Protein AF-A0A7V9UTL6-F1 (afdb_monomer)

Radius of gyration: 17.82 Å; Cα contacts (8 Å, |Δi|>4): 115; chains: 1; bounding box: 39×54×44 Å

Foldseek 3Di:
DPPPPVVVVVVVVVVVVVVVVPDDDCQFFPAFDDPVCVVPNDPQPAWDDWDDDDPFIWIARPPQRWIFGADPVVRDTDDGTGHGDDDDPPDD

Secondary structure (DSSP, 8-state):
--SHHHHHHHHHHHHHHHHHTT---TTT--SBPPHHHHHHS-----BPPPEEETTEEEEEBTTT--EEEE-TTT--EEEEEEPPP-------

Solvent-accessible surface area (backbone atoms only — not comparable to full-atom values): 5751 Å² total; per-residue (Å²): 142,78,72,70,70,63,57,54,58,54,51,51,51,52,53,52,55,60,50,61,77,66,67,73,60,60,85,70,37,34,54,68,64,52,72,67,51,67,76,75,50,75,81,79,80,55,62,50,73,80,45,77,56,95,97,45,34,28,30,33,22,75,87,76,54,38,30,27,42,32,41,82,89,79,71,44,78,48,89,64,50,17,33,62,54,89,75,82,77,81,83,126

Nearest PDB structures (foldseek):
  8eoi-assembly1_A  TM=5.155E-01  e=2.647E+00  Homo sapiens
  6n01-assembly4_D  TM=4.432E-01  e=2.817E+00  Citrobacter koseri ATCC BAA-895
  3zxu-assembly1_B  TM=2.381E-01  e=6.705E-01  Kluyveromyces lactis NRRL Y-1140
  3zxu-assembly2_D  TM=2.437E-01  e=1.252E+00  Kluyveromyces lactis NRRL Y-1140

Structure (mmCIF, N/CA/C/O backbone):
data_AF-A0A7V9UTL6-F1
#
_entry.id   AF-A0A7V9UTL6-F1
#
loop_
_atom_site.group_PDB
_atom_site.id
_atom_site.type_symbol
_atom_site.label_atom_id
_atom_site.label_alt_id
_atom_site.label_comp_id
_atom_site.label_asym_id
_atom_site.label_entity_id
_atom_site.label_seq_id
_atom_site.pdbx_PDB_ins_code
_atom_site.Cartn_x
_atom_site.Cartn_y
_atom_site.Cartn_z
_atom_site.occupancy
_atom_site.B_iso_or_equiv
_atom_site.auth_seq_id
_atom_site.auth_comp_id
_atom_site.auth_asym_id
_atom_site.auth_atom_id
_atom_site.pdbx_PDB_model_num
ATOM 1 N N . MET A 1 1 ? -18.274 34.913 26.233 1.00 52.50 1 MET A N 1
ATOM 2 C CA . MET A 1 1 ? -16.947 34.789 25.581 1.00 52.50 1 MET A CA 1
ATOM 3 C C . MET A 1 1 ? -16.154 33.548 26.049 1.00 52.50 1 MET A C 1
ATOM 5 O O . MET A 1 1 ? -14.939 33.551 25.943 1.00 52.50 1 MET A O 1
ATOM 9 N N . ALA A 1 2 ? -16.791 32.479 26.559 1.00 49.72 2 ALA A N 1
ATOM 10 C CA . ALA A 1 2 ? -16.091 31.303 27.119 1.00 49.72 2 ALA A CA 1
ATOM 11 C C . ALA A 1 2 ? -16.413 29.979 26.393 1.00 49.72 2 ALA A C 1
ATOM 13 O O . ALA A 1 2 ? -16.029 28.904 26.843 1.00 49.72 2 ALA A O 1
ATOM 14 N N . THR A 1 3 ? -17.126 30.035 25.266 1.00 54.53 3 THR A N 1
ATOM 15 C CA . THR A 1 3 ? -17.615 28.846 24.547 1.00 54.53 3 THR A CA 1
ATOM 16 C C . THR A 1 3 ? -16.683 28.381 23.424 1.00 54.53 3 THR A C 1
ATOM 18 O O . THR A 1 3 ? -16.833 27.269 22.928 1.00 54.53 3 THR A O 1
ATOM 21 N N . THR A 1 4 ? -15.680 29.176 23.043 1.00 53.16 4 THR A N 1
ATOM 22 C CA . THR A 1 4 ? -14.785 28.872 21.911 1.00 53.16 4 THR A CA 1
ATOM 23 C C . THR A 1 4 ? -13.605 27.966 22.280 1.00 53.16 4 THR A C 1
ATOM 25 O O . THR A 1 4 ? -13.091 27.250 21.423 1.00 53.16 4 THR A O 1
ATOM 28 N N . LEU A 1 5 ? -13.185 27.927 23.550 1.00 53.91 5 LEU A N 1
ATOM 29 C CA . LEU A 1 5 ? -12.024 27.130 23.974 1.00 53.91 5 LEU A CA 1
ATOM 30 C C . LEU A 1 5 ? -12.329 25.627 24.112 1.00 53.91 5 LEU A C 1
ATOM 32 O O . LEU A 1 5 ? -11.444 24.803 23.874 1.00 53.91 5 LEU A O 1
ATOM 36 N N . LEU A 1 6 ? -13.569 25.246 24.443 1.00 55.38 6 LEU A N 1
ATOM 37 C CA . LEU A 1 6 ? -13.942 23.839 24.657 1.00 55.38 6 LEU A CA 1
ATOM 38 C C . LEU A 1 6 ? -14.202 23.066 23.350 1.00 55.38 6 LEU A C 1
ATOM 40 O O . LEU A 1 6 ? -13.865 21.883 23.270 1.00 55.38 6 LEU A O 1
ATOM 44 N N . LEU A 1 7 ? -14.691 23.729 22.295 1.00 55.41 7 LEU A N 1
ATOM 45 C CA . LEU A 1 7 ? -14.867 23.122 20.964 1.00 55.41 7 LEU A CA 1
ATOM 46 C C . LEU A 1 7 ? -13.529 22.705 20.322 1.00 55.41 7 LEU A C 1
ATOM 48 O O . LEU A 1 7 ? -13.442 21.647 19.696 1.00 55.41 7 LEU A O 1
ATOM 52 N N . ASN A 1 8 ? -12.454 23.461 20.568 1.00 59.81 8 ASN A N 1
ATOM 53 C CA . ASN A 1 8 ? -11.137 23.216 19.972 1.00 59.81 8 ASN A CA 1
ATOM 54 C C . ASN A 1 8 ? -10.483 21.897 20.419 1.00 59.81 8 ASN A C 1
ATOM 56 O O . ASN A 1 8 ? -9.812 21.224 19.631 1.00 59.81 8 ASN A O 1
ATOM 60 N N . LYS A 1 9 ? -10.653 21.500 21.688 1.00 61.31 9 LYS A N 1
ATOM 61 C CA . LYS A 1 9 ? -10.021 20.281 22.225 1.00 61.31 9 LYS A CA 1
ATOM 62 C C . LYS A 1 9 ? -10.716 19.019 21.710 1.00 61.31 9 LYS A C 1
ATOM 64 O O . LYS A 1 9 ? -10.039 18.050 21.370 1.00 61.31 9 LYS A O 1
ATOM 69 N N . PHE A 1 10 ? -12.044 19.059 21.592 1.00 63.94 10 PHE A N 1
ATOM 70 C CA . PHE A 1 10 ? -12.838 17.960 21.038 1.00 63.94 10 PHE A CA 1
ATOM 71 C C . PHE A 1 10 ? -12.563 17.756 19.547 1.00 63.94 10 PHE A C 1
ATOM 73 O O . PHE A 1 10 ? -12.283 16.634 19.127 1.00 63.94 10 PHE A O 1
ATOM 80 N N . GLN A 1 11 ? -12.530 18.841 18.765 1.00 61.50 11 GLN A N 1
ATOM 81 C CA . GLN A 1 11 ? -12.135 18.783 17.356 1.00 61.50 11 GLN A CA 1
ATOM 82 C C . GLN A 1 11 ? -10.728 18.190 17.195 1.00 61.50 11 GLN A C 1
ATOM 84 O O . GLN A 1 11 ? -10.543 17.265 16.406 1.00 61.50 11 GLN A O 1
ATOM 89 N N . ARG A 1 12 ? -9.746 18.624 18.002 1.00 59.88 12 ARG A N 1
ATOM 90 C CA . ARG A 1 12 ? -8.386 18.050 17.991 1.00 59.88 12 ARG A CA 1
ATOM 91 C C . ARG A 1 12 ? -8.361 16.543 18.239 1.00 59.88 12 ARG A C 1
ATOM 93 O O . ARG A 1 12 ? -7.593 15.844 17.586 1.00 59.88 12 ARG A O 1
ATOM 100 N N . LEU A 1 13 ? -9.171 16.034 19.166 1.00 64.00 13 LEU A N 1
ATOM 101 C CA . LEU A 1 13 ? -9.228 14.600 19.466 1.00 64.00 13 LEU A CA 1
ATOM 102 C C . LEU A 1 13 ? -9.856 13.797 18.321 1.00 64.00 13 LEU A C 1
ATOM 104 O O . LEU A 1 13 ? -9.338 12.736 17.976 1.00 64.00 13 LEU A O 1
ATOM 108 N N . ILE A 1 14 ? -10.911 14.322 17.693 1.00 63.66 14 ILE A N 1
ATOM 109 C CA . ILE A 1 14 ? -11.552 13.698 16.526 1.00 63.66 14 ILE A CA 1
ATOM 110 C C . ILE A 1 14 ? -10.569 13.640 15.349 1.00 63.66 14 ILE A C 1
ATOM 112 O O . ILE A 1 14 ? -10.361 12.570 14.778 1.00 63.66 14 ILE A O 1
ATOM 116 N N . PHE A 1 15 ? -9.887 14.751 15.046 1.00 58.53 15 PHE A N 1
ATOM 117 C CA . PHE A 1 15 ? -8.862 14.795 14.000 1.00 58.53 15 PHE A CA 1
ATOM 118 C C . PHE A 1 15 ? -7.679 13.867 14.301 1.00 58.53 15 PHE A C 1
ATOM 120 O O . PHE A 1 15 ? -7.210 13.168 13.404 1.00 58.53 15 PHE A O 1
ATOM 127 N N . LYS A 1 16 ? -7.220 13.792 15.559 1.00 58.72 16 LYS A N 1
ATOM 128 C CA . LYS A 1 16 ? -6.142 12.873 15.961 1.00 58.72 16 LYS A CA 1
ATOM 129 C C . LYS A 1 16 ? -6.555 11.405 15.787 1.00 58.72 16 LYS A C 1
ATOM 131 O O . LYS A 1 16 ? -5.757 10.603 15.310 1.00 58.72 16 LYS A O 1
ATOM 136 N N . LYS A 1 17 ? -7.806 11.060 16.115 1.00 59.12 17 LYS A N 1
ATOM 137 C CA . LYS A 1 17 ? -8.354 9.702 15.960 1.00 59.12 17 LYS A CA 1
ATOM 138 C C . LYS A 1 17 ? -8.525 9.306 14.488 1.00 59.12 17 LYS A C 1
ATOM 140 O O . LYS A 1 17 ? -8.202 8.180 14.126 1.00 59.12 17 LYS A O 1
ATOM 145 N N . ALA A 1 18 ? -8.974 10.229 13.638 1.00 58.00 18 ALA A N 1
ATOM 146 C CA . ALA A 1 18 ? -9.059 10.008 12.193 1.00 58.00 18 ALA A CA 1
ATOM 147 C C . ALA A 1 18 ? -7.670 9.820 11.551 1.00 58.00 18 ALA A C 1
ATOM 149 O O . ALA A 1 18 ? -7.510 9.009 10.641 1.00 58.00 18 ALA A O 1
ATOM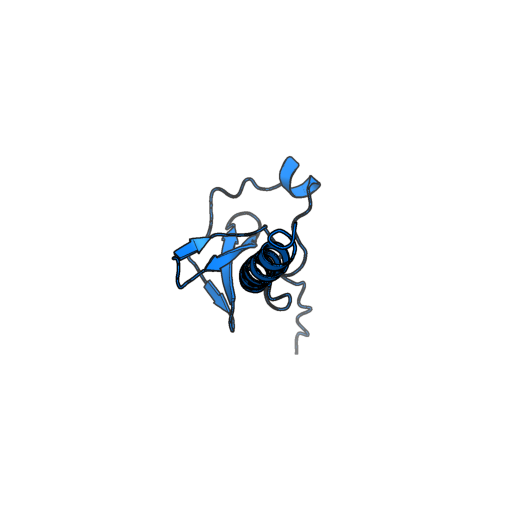 150 N N . ASN A 1 19 ? -6.652 10.525 12.053 1.00 53.03 19 ASN A N 1
ATOM 151 C CA . ASN A 1 19 ? -5.281 10.419 11.555 1.00 53.03 19 ASN A CA 1
ATOM 152 C C . ASN A 1 19 ? -4.625 9.075 11.927 1.00 53.03 19 ASN A C 1
ATOM 154 O O . ASN A 1 19 ? -4.039 8.436 11.061 1.00 53.03 19 ASN A O 1
ATOM 158 N N . TRP A 1 20 ? -4.826 8.581 13.158 1.00 52.66 20 TRP A N 1
ATOM 159 C CA . TRP A 1 20 ? -4.332 7.259 13.589 1.00 52.66 20 TRP A CA 1
ATOM 160 C C . TRP A 1 20 ? -4.839 6.111 12.701 1.00 52.66 20 TRP A C 1
ATOM 162 O O . TRP A 1 20 ? -4.110 5.165 12.424 1.00 52.66 20 TRP A O 1
ATOM 172 N N . LYS A 1 21 ? -6.080 6.193 12.197 1.00 54.16 21 LYS A N 1
ATOM 173 C CA . LYS A 1 21 ? -6.636 5.167 11.296 1.00 54.16 21 LYS A CA 1
ATOM 174 C C . LYS A 1 21 ? -5.920 5.083 9.934 1.00 54.16 21 LYS A C 1
ATOM 176 O O . L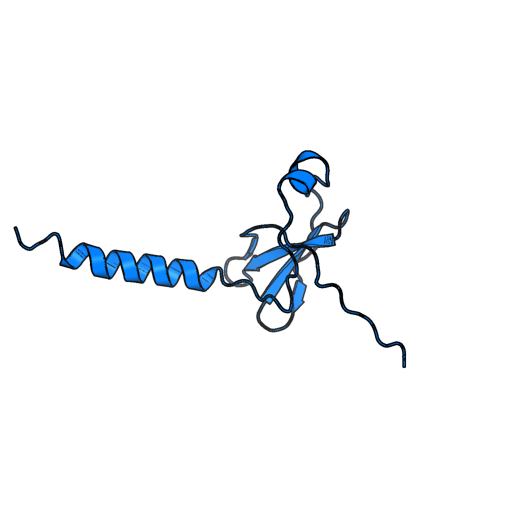YS A 1 21 ? -6.131 4.108 9.226 1.00 54.16 21 LYS A O 1
ATOM 181 N N . ASN A 1 22 ? -5.091 6.069 9.580 1.00 60.81 22 ASN A N 1
ATOM 182 C CA . ASN A 1 22 ? -4.322 6.127 8.330 1.00 60.81 22 ASN A CA 1
ATOM 183 C C . ASN A 1 22 ? -2.831 5.793 8.529 1.00 60.81 22 ASN A C 1
ATOM 185 O O . ASN A 1 22 ? -2.003 6.134 7.681 1.00 60.81 22 ASN A O 1
ATOM 189 N N . GLU A 1 23 ? -2.454 5.182 9.654 1.00 71.31 23 GLU A N 1
ATOM 190 C CA . GLU A 1 23 ? -1.065 4.793 9.874 1.00 71.31 23 GLU A CA 1
ATOM 191 C C . GLU A 1 23 ? -0.645 3.710 8.869 1.00 71.31 23 GLU A C 1
ATOM 193 O O . GLU A 1 23 ? -1.305 2.684 8.693 1.00 71.31 23 GLU A O 1
ATOM 198 N N . VAL A 1 24 ? 0.440 3.982 8.141 1.00 76.56 24 VAL A N 1
ATOM 199 C CA . VAL A 1 24 ? 0.961 3.108 7.090 1.00 76.56 24 VAL A CA 1
ATOM 200 C C . VAL A 1 24 ? 2.071 2.249 7.660 1.00 76.56 24 VAL A C 1
ATOM 202 O O . VAL A 1 24 ? 3.103 2.770 8.083 1.00 76.56 24 VAL A O 1
ATOM 205 N N . ASP A 1 25 ? 1.865 0.935 7.644 1.00 82.94 25 ASP A N 1
ATOM 206 C CA . ASP A 1 25 ? 2.863 -0.039 8.071 1.00 82.94 25 ASP A CA 1
ATOM 207 C C . ASP A 1 25 ? 4.060 -0.026 7.116 1.00 82.94 25 ASP A C 1
ATOM 209 O O . ASP A 1 25 ? 4.019 -0.592 6.026 1.00 82.94 25 ASP A O 1
ATOM 213 N N . ARG A 1 26 ? 5.138 0.644 7.523 1.00 80.94 26 ARG A N 1
ATOM 214 C CA . ARG A 1 26 ? 6.335 0.833 6.690 1.00 80.94 26 ARG A CA 1
ATOM 215 C C . ARG A 1 26 ? 7.113 -0.456 6.420 1.00 80.94 26 ARG A C 1
ATOM 217 O O . ARG A 1 26 ? 8.003 -0.458 5.576 1.00 80.94 26 ARG A O 1
ATOM 224 N N . ILE A 1 27 ? 6.816 -1.529 7.154 1.00 82.75 27 ILE A N 1
ATOM 225 C CA . ILE A 1 27 ? 7.414 -2.846 6.914 1.00 82.75 27 ILE A CA 1
ATOM 226 C C . ILE A 1 27 ? 6.773 -3.472 5.674 1.00 82.75 27 ILE A C 1
ATOM 228 O O . ILE A 1 27 ? 7.453 -4.119 4.886 1.00 82.75 27 ILE A O 1
ATOM 232 N N . VAL A 1 28 ? 5.470 -3.247 5.487 1.00 84.25 28 VAL A N 1
ATOM 233 C CA . VAL A 1 28 ? 4.704 -3.739 4.334 1.00 84.25 28 VAL A CA 1
ATOM 234 C C . VAL A 1 28 ? 4.791 -2.767 3.158 1.00 84.25 28 VAL A C 1
ATOM 236 O O . VAL A 1 28 ? 4.986 -3.173 2.016 1.00 84.25 28 VAL A O 1
ATOM 239 N N . PHE A 1 29 ? 4.659 -1.471 3.432 1.00 85.38 29 PHE A N 1
ATOM 240 C CA . PHE A 1 29 ? 4.673 -0.410 2.434 1.00 85.38 29 PHE A CA 1
ATOM 241 C C . PHE A 1 29 ? 6.026 0.301 2.451 1.00 85.38 29 PHE A C 1
ATOM 243 O O . PHE A 1 29 ? 6.399 0.919 3.443 1.00 85.38 29 PHE A O 1
ATOM 250 N N . GLY A 1 30 ? 6.756 0.247 1.340 1.00 85.62 30 GLY A N 1
ATOM 251 C CA . GLY A 1 30 ? 8.045 0.914 1.196 1.00 85.62 30 GLY A CA 1
ATOM 252 C C . GLY A 1 30 ? 7.903 2.407 0.888 1.00 85.62 30 GLY A C 1
ATOM 253 O O . GLY A 1 30 ? 7.258 3.179 1.601 1.00 85.62 30 GLY A O 1
ATOM 254 N N . GLN A 1 31 ? 8.551 2.853 -0.187 1.00 85.62 31 GLN A N 1
ATOM 255 C CA . GLN A 1 31 ? 8.599 4.275 -0.527 1.00 85.62 31 GLN A CA 1
ATOM 256 C C . GLN A 1 31 ? 7.292 4.758 -1.158 1.00 85.62 31 GLN A C 1
ATOM 258 O O . GLN A 1 31 ? 6.725 4.104 -2.029 1.00 85.62 31 GLN A O 1
ATOM 263 N N . LYS A 1 32 ? 6.820 5.944 -0.764 1.00 87.50 32 LYS A N 1
ATOM 264 C CA . LYS A 1 32 ? 5.643 6.574 -1.377 1.00 87.50 32 LYS A CA 1
ATOM 265 C C . 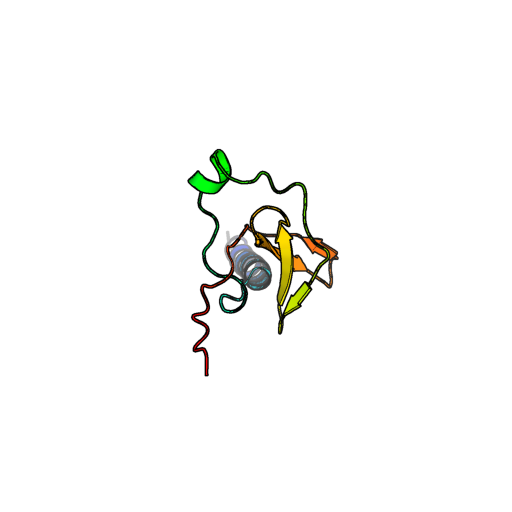LYS A 1 32 ? 5.919 6.884 -2.851 1.00 87.50 32 LYS A C 1
ATOM 267 O O . LYS A 1 32 ? 6.951 7.468 -3.172 1.00 87.50 32 LYS A O 1
ATOM 272 N N . VAL A 1 33 ? 4.973 6.558 -3.733 1.00 83.81 33 VAL A N 1
ATOM 273 C CA . VAL A 1 33 ? 5.083 6.870 -5.165 1.00 83.81 33 VAL A CA 1
ATOM 274 C C . VAL A 1 33 ? 5.124 8.391 -5.353 1.00 83.81 33 VAL A C 1
ATOM 276 O O . VAL A 1 33 ? 4.214 9.111 -4.929 1.00 83.81 33 VAL A O 1
ATOM 279 N N . GLY A 1 34 ? 6.197 8.879 -5.979 1.00 79.50 34 GLY A N 1
ATOM 280 C CA . GLY A 1 34 ? 6.419 10.301 -6.238 1.00 79.50 34 GLY A CA 1
ATOM 281 C C . GLY A 1 34 ? 5.581 10.845 -7.400 1.00 79.50 34 GLY A C 1
ATOM 282 O O . GLY A 1 34 ? 5.089 10.092 -8.242 1.00 79.50 34 GLY A O 1
ATOM 283 N N . LEU A 1 35 ? 5.462 12.176 -7.466 1.00 70.94 35 LEU A N 1
ATOM 284 C CA . LEU A 1 35 ? 4.689 12.910 -8.483 1.00 70.94 35 LEU A CA 1
ATOM 285 C C . LEU A 1 35 ? 5.119 12.589 -9.923 1.00 70.94 35 LEU A C 1
ATOM 287 O O . LEU A 1 35 ? 4.276 12.505 -10.808 1.00 70.94 35 LEU A O 1
ATOM 291 N N . ILE A 1 36 ? 6.410 12.347 -10.140 1.00 66.50 36 ILE A N 1
ATOM 292 C CA . ILE A 1 36 ? 6.993 12.090 -11.463 1.00 66.50 36 ILE A CA 1
ATOM 293 C C . ILE A 1 36 ? 6.485 10.749 -12.021 1.00 66.50 36 ILE A C 1
ATOM 295 O O . ILE A 1 36 ? 5.972 10.683 -13.135 1.00 66.50 36 ILE A O 1
ATOM 299 N N . THR A 1 37 ? 6.499 9.701 -11.192 1.00 66.38 37 THR A N 1
ATOM 300 C CA . THR A 1 37 ? 5.884 8.391 -11.479 1.00 66.38 37 THR A CA 1
ATOM 301 C C . THR A 1 37 ? 4.367 8.451 -11.619 1.00 66.38 37 THR A C 1
ATOM 303 O O . THR A 1 37 ? 3.783 7.573 -12.237 1.00 66.38 37 THR A O 1
ATOM 306 N N . LYS A 1 38 ? 3.704 9.466 -11.059 1.00 67.75 38 LYS A N 1
ATOM 307 C CA . LYS A 1 38 ? 2.259 9.658 -11.237 1.00 67.75 38 LYS A CA 1
ATOM 308 C C . LYS A 1 38 ? 1.924 10.318 -12.582 1.00 67.75 38 LYS A C 1
ATOM 310 O O . LYS A 1 38 ? 0.860 10.052 -13.123 1.00 67.75 38 LYS A O 1
ATOM 315 N N . LEU A 1 39 ? 2.814 11.168 -13.100 1.00 67.88 39 LEU A N 1
ATOM 316 C CA . LEU A 1 39 ? 2.645 11.876 -14.376 1.0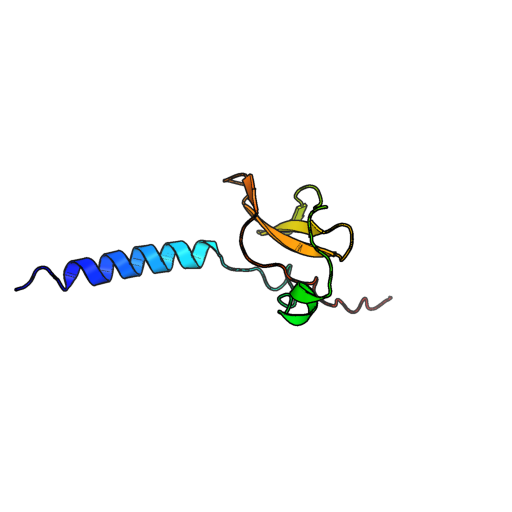0 67.88 39 LEU A CA 1
ATOM 317 C C . LEU A 1 39 ? 3.033 11.019 -15.589 1.00 67.88 39 LEU A C 1
ATOM 319 O O . LEU A 1 39 ? 2.352 11.078 -16.606 1.00 67.88 39 LEU A O 1
ATOM 323 N N . PHE A 1 40 ? 4.085 10.203 -15.471 1.00 69.00 40 PHE A N 1
ATOM 324 C CA . PHE A 1 40 ? 4.621 9.403 -16.584 1.00 69.00 40 PHE A CA 1
ATOM 325 C C . PHE A 1 40 ? 4.659 7.890 -16.322 1.00 69.00 40 PHE A C 1
ATOM 327 O O . PHE A 1 40 ? 5.188 7.141 -17.137 1.00 69.00 40 PHE A O 1
ATOM 334 N N . GLY A 1 41 ? 4.158 7.427 -15.176 1.00 74.62 41 GLY A N 1
ATOM 335 C CA . GLY A 1 41 ? 4.152 6.005 -14.830 1.00 74.62 41 GLY A CA 1
ATOM 336 C C . GLY A 1 41 ? 2.826 5.319 -15.140 1.00 74.62 41 GLY A C 1
ATOM 337 O O . GLY A 1 41 ? 2.142 5.628 -16.113 1.00 74.62 41 GLY A O 1
ATOM 338 N N . CYS A 1 42 ? 2.465 4.347 -14.306 1.00 83.56 42 CYS A N 1
ATOM 339 C CA . CYS A 1 42 ? 1.269 3.546 -14.513 1.00 83.56 42 CYS A CA 1
ATOM 340 C C . CYS A 1 42 ? 0.015 4.257 -13.984 1.00 83.56 42 CYS A C 1
ATOM 342 O O . CYS A 1 42 ? -0.032 4.738 -12.851 1.00 83.56 42 CYS A O 1
ATOM 344 N N . TRP A 1 43 ? -1.024 4.282 -14.811 1.00 80.00 43 TRP A N 1
ATOM 345 C CA . TRP A 1 43 ? -2.360 4.722 -14.436 1.00 80.00 43 TRP A CA 1
ATOM 346 C C . TRP A 1 43 ? -3.087 3.494 -13.884 1.00 80.00 43 TRP A C 1
ATOM 348 O O . TRP A 1 43 ? -3.444 2.583 -14.624 1.00 80.00 43 TRP A O 1
ATOM 358 N N . HIS A 1 44 ? -3.154 3.385 -12.556 1.00 77.00 44 HIS A N 1
ATOM 359 C CA . HIS A 1 44 ? -3.521 2.152 -11.848 1.00 77.00 44 HIS A CA 1
ATOM 360 C C . HIS A 1 44 ? -5.026 1.819 -11.926 1.00 77.00 44 HIS A C 1
ATOM 362 O O . HIS A 1 44 ? -5.710 1.831 -10.904 1.00 77.00 44 HIS A O 1
ATOM 368 N N . ASP A 1 45 ? -5.521 1.491 -13.118 1.00 80.75 45 ASP A N 1
ATOM 369 C CA . ASP A 1 45 ? -6.875 0.963 -13.345 1.00 80.75 45 ASP A CA 1
ATOM 370 C C . ASP A 1 45 ? -6.968 -0.536 -13.025 1.00 80.75 45 ASP A C 1
ATOM 372 O O . ASP A 1 45 ? -8.012 -1.028 -12.599 1.00 80.75 45 ASP A O 1
ATOM 376 N N . ASN A 1 46 ? -5.859 -1.271 -13.183 1.00 88.69 46 ASN A N 1
ATOM 377 C CA . ASN A 1 46 ? -5.814 -2.715 -12.959 1.00 88.69 46 ASN A CA 1
ATOM 378 C C . ASN A 1 46 ? -5.164 -3.058 -11.610 1.00 88.69 46 ASN A C 1
ATOM 380 O O . ASN A 1 46 ? -3.934 -3.058 -11.458 1.00 88.69 46 ASN A O 1
ATOM 384 N N . ILE A 1 47 ? -6.015 -3.312 -10.618 1.00 91.81 47 ILE A N 1
ATOM 385 C CA . ILE A 1 47 ? -5.645 -3.543 -9.221 1.00 91.81 47 ILE A CA 1
ATOM 386 C C . ILE A 1 47 ? -6.009 -4.975 -8.817 1.00 91.81 47 ILE A C 1
ATOM 388 O O . ILE A 1 47 ? -7.068 -5.494 -9.164 1.00 91.81 47 ILE A O 1
ATOM 392 N N . SER A 1 48 ? -5.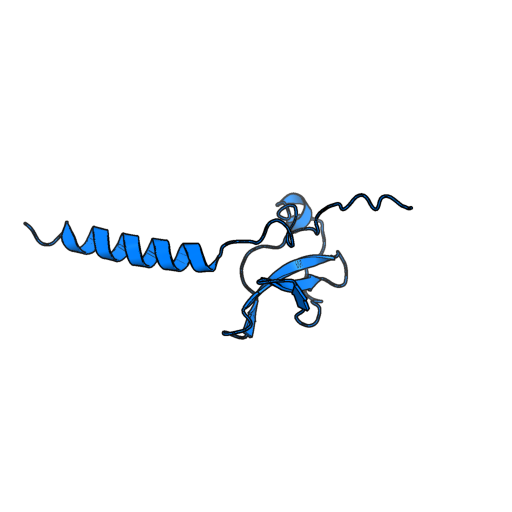131 -5.604 -8.040 1.00 93.25 48 SER A N 1
ATOM 393 C CA . SER A 1 48 ? -5.291 -6.960 -7.533 1.00 93.25 48 SER A CA 1
ATOM 394 C C . SER A 1 48 ? -6.466 -7.115 -6.560 1.00 93.25 48 SER A C 1
ATOM 396 O O . SER A 1 48 ? -7.006 -6.162 -5.987 1.00 93.25 48 SER A O 1
ATOM 398 N N . ARG A 1 49 ? -6.790 -8.380 -6.276 1.00 93.56 49 ARG A N 1
ATOM 399 C CA . ARG A 1 49 ? -7.586 -8.770 -5.104 1.00 93.56 49 ARG A CA 1
ATOM 400 C C . ARG A 1 49 ? -6.889 -8.285 -3.817 1.00 93.56 49 ARG A C 1
ATOM 402 O O . ARG A 1 49 ? -5.664 -8.132 -3.819 1.00 93.56 49 ARG A O 1
ATOM 409 N N . PRO A 1 50 ? -7.641 -8.013 -2.737 1.00 93.62 50 PRO A N 1
ATOM 410 C CA . PRO A 1 50 ? -7.052 -7.604 -1.469 1.00 93.62 50 PRO A CA 1
ATOM 411 C C . PRO A 1 50 ? -6.197 -8.721 -0.873 1.00 93.62 50 PRO A C 1
ATOM 413 O O . PRO A 1 50 ? -6.631 -9.868 -0.790 1.00 93.62 50 PRO A O 1
ATOM 416 N N . PHE A 1 51 ? -5.001 -8.345 -0.438 1.00 93.12 51 PHE A N 1
ATOM 417 C CA . PHE A 1 51 ? -4.069 -9.174 0.308 1.00 93.12 51 PHE A CA 1
ATOM 418 C C . PHE A 1 51 ? -3.951 -8.657 1.737 1.00 93.12 51 PHE A C 1
ATOM 420 O O . PHE A 1 51 ? -4.117 -7.465 2.000 1.00 93.12 51 PHE A O 1
ATOM 427 N N . THR A 1 52 ? -3.651 -9.560 2.662 1.00 91.75 52 THR A N 1
ATOM 428 C CA . THR A 1 52 ? -3.450 -9.256 4.081 1.00 91.75 52 THR A CA 1
ATOM 429 C C . THR A 1 52 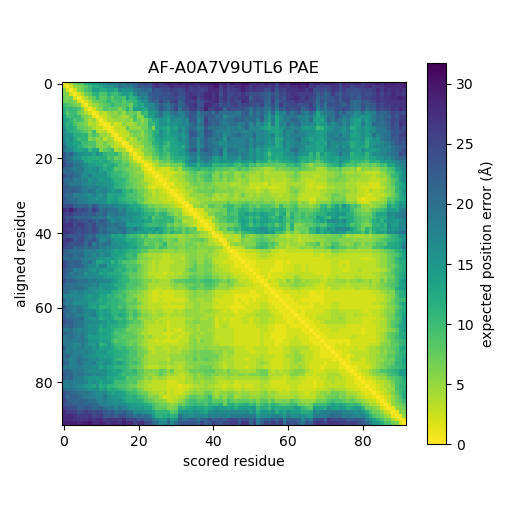? -2.049 -9.690 4.488 1.00 91.75 52 THR A C 1
ATOM 431 O O . THR A 1 52 ? -1.684 -10.846 4.281 1.00 91.75 52 THR A O 1
ATOM 434 N N . GLN A 1 53 ? -1.279 -8.786 5.087 1.00 88.38 53 GLN A N 1
ATOM 435 C CA . GLN A 1 53 ? 0.054 -9.053 5.614 1.00 88.38 53 GLN A CA 1
ATOM 436 C C . GLN A 1 53 ? 0.173 -8.457 7.018 1.00 88.38 53 GLN A C 1
ATOM 438 O O . GLN A 1 53 ? 0.112 -7.242 7.212 1.00 88.38 53 GLN A O 1
ATOM 443 N N . GLY A 1 54 ? 0.321 -9.328 8.017 1.00 85.75 54 GLY A N 1
ATOM 444 C CA . GLY A 1 54 ? 0.332 -8.921 9.420 1.00 85.75 54 GLY A CA 1
ATOM 445 C C . GLY A 1 54 ? -0.973 -8.225 9.814 1.00 85.75 54 GLY A C 1
ATOM 446 O O . GLY A 1 54 ? -2.047 -8.813 9.724 1.00 85.75 54 GLY A O 1
ATOM 447 N N . LYS A 1 55 ? -0.872 -6.966 10.252 1.00 86.06 55 LYS A N 1
ATOM 448 C CA . LYS A 1 55 ? -2.020 -6.131 10.658 1.00 86.06 55 LYS A CA 1
ATOM 449 C C . LYS A 1 55 ? -2.549 -5.235 9.535 1.00 86.06 55 LYS A C 1
ATOM 451 O O . LYS A 1 55 ? -3.482 -4.470 9.758 1.00 86.06 55 LYS A O 1
ATOM 456 N N . SER A 1 56 ? -1.947 -5.318 8.352 1.00 88.12 56 SER A N 1
ATOM 457 C CA . SER A 1 56 ? -2.210 -4.421 7.234 1.00 88.12 56 SER A CA 1
ATOM 458 C C . SER A 1 56 ? -2.819 -5.187 6.071 1.00 88.12 56 SER A C 1
ATOM 460 O O . SER A 1 56 ? -2.379 -6.285 5.738 1.00 88.12 56 SER A O 1
ATOM 462 N N . ALA A 1 57 ? -3.809 -4.595 5.413 1.00 92.56 57 ALA A N 1
ATOM 463 C CA . ALA A 1 57 ? -4.323 -5.106 4.153 1.00 92.56 57 ALA A CA 1
ATOM 464 C C . ALA A 1 57 ? -4.049 -4.109 3.029 1.00 92.56 57 ALA A C 1
ATOM 466 O O . ALA A 1 57 ? -4.021 -2.891 3.231 1.00 92.56 57 ALA A O 1
ATOM 467 N N . TYR A 1 58 ? -3.801 -4.630 1.834 1.00 93.19 58 TYR A N 1
ATOM 468 C CA . TYR A 1 58 ? -3.446 -3.828 0.675 1.00 93.19 58 TYR A CA 1
ATOM 469 C C . TYR A 1 58 ? -3.922 -4.457 -0.623 1.00 93.19 58 TYR A C 1
ATOM 471 O O . TYR A 1 58 ? -4.276 -5.631 -0.692 1.00 93.19 58 TYR A O 1
ATOM 479 N N . ARG A 1 59 ? -3.903 -3.655 -1.680 1.00 93.75 59 ARG A N 1
ATOM 480 C CA . ARG A 1 59 ? -4.020 -4.119 -3.060 1.00 93.75 59 ARG A CA 1
ATOM 481 C C . ARG A 1 59 ? -2.835 -3.600 -3.855 1.00 93.75 59 ARG A C 1
ATOM 483 O O . ARG A 1 59 ? -2.405 -2.470 -3.623 1.00 93.75 59 ARG A O 1
ATOM 490 N N . SER A 1 60 ? -2.312 -4.401 -4.772 1.00 93.00 60 SER A N 1
ATOM 491 C CA . SER A 1 60 ? -1.212 -4.009 -5.652 1.00 93.00 60 SER A CA 1
ATOM 492 C C . SER A 1 60 ? -1.714 -3.776 -7.072 1.00 93.00 60 SER A C 1
ATOM 494 O O . SER A 1 60 ? -2.644 -4.428 -7.541 1.00 93.00 60 SER A O 1
ATOM 496 N N . CYS A 1 61 ? -1.117 -2.822 -7.776 1.00 92.12 61 CYS A N 1
ATOM 497 C CA . CYS A 1 61 ? -1.322 -2.694 -9.208 1.00 92.12 61 CYS A CA 1
ATOM 498 C C . CYS A 1 61 ? -0.604 -3.843 -9.917 1.00 92.12 61 CYS A C 1
ATOM 500 O O . CYS A 1 61 ? 0.583 -4.072 -9.683 1.00 92.12 61 CYS A O 1
ATOM 502 N N . LEU A 1 62 ? -1.310 -4.532 -10.810 1.00 90.75 62 LEU A N 1
ATOM 503 C CA . LEU A 1 62 ? -0.759 -5.680 -11.534 1.00 90.75 62 LEU A CA 1
ATOM 504 C C . LEU A 1 62 ? 0.291 -5.280 -12.581 1.00 90.75 62 LEU A C 1
ATOM 506 O O . LEU A 1 62 ? 1.115 -6.101 -12.961 1.00 90.75 62 LEU A O 1
ATOM 510 N N . ASN A 1 63 ? 0.287 -4.018 -13.015 1.00 88.88 63 ASN A N 1
ATOM 511 C CA . ASN A 1 63 ? 1.194 -3.532 -14.053 1.00 88.88 63 ASN A CA 1
ATOM 512 C C . ASN A 1 63 ? 2.535 -3.035 -13.490 1.00 88.88 63 ASN A C 1
ATOM 514 O O . ASN A 1 63 ? 3.569 -3.216 -14.119 1.00 88.88 63 ASN A O 1
ATOM 518 N N . CYS A 1 64 ? 2.528 -2.372 -12.329 1.00 87.31 64 CYS A N 1
ATOM 519 C CA . CYS A 1 64 ? 3.721 -1.710 -11.776 1.00 87.31 64 CYS A CA 1
ATOM 520 C C . CYS A 1 64 ? 4.087 -2.150 -10.350 1.00 87.31 64 CYS A C 1
ATOM 522 O O . CYS A 1 64 ? 5.085 -1.686 -9.805 1.00 87.31 64 CYS A O 1
ATOM 524 N N . GLY A 1 65 ? 3.261 -2.980 -9.708 1.00 88.44 65 GLY A N 1
ATOM 525 C CA . GLY A 1 65 ? 3.489 -3.457 -8.344 1.00 88.44 65 GLY A CA 1
ATOM 526 C C . GLY A 1 65 ? 3.251 -2.421 -7.242 1.00 88.44 65 GLY A C 1
ATOM 527 O O . GLY A 1 65 ? 3.443 -2.738 -6.072 1.00 88.44 65 GLY A O 1
ATOM 528 N N . ALA A 1 66 ? 2.813 -1.200 -7.567 1.00 90.81 66 ALA A N 1
ATOM 529 C CA . ALA A 1 66 ? 2.507 -0.193 -6.557 1.00 90.81 66 ALA A CA 1
ATOM 530 C C . ALA A 1 66 ? 1.339 -0.644 -5.667 1.00 90.81 66 ALA A C 1
ATOM 532 O O . ALA A 1 66 ? 0.279 -1.038 -6.149 1.00 90.81 66 ALA A O 1
ATOM 533 N N . MET A 1 67 ? 1.532 -0.560 -4.359 1.00 91.69 67 MET A N 1
ATOM 534 C CA . MET A 1 67 ? 0.625 -1.030 -3.320 1.00 91.69 67 MET A CA 1
ATOM 535 C C . MET A 1 67 ? -0.185 0.133 -2.752 1.00 91.69 67 MET A C 1
ATOM 537 O O . MET A 1 67 ? 0.324 1.241 -2.590 1.00 91.69 67 MET A O 1
ATOM 541 N N . LYS A 1 68 ? -1.446 -0.114 -2.412 1.00 91.50 68 LYS A N 1
ATOM 542 C CA . LYS A 1 68 ? -2.343 0.853 -1.774 1.00 91.50 68 LYS A CA 1
ATOM 543 C C . LYS A 1 68 ? -3.074 0.196 -0.613 1.00 91.50 68 LYS A C 1
ATOM 545 O O . LYS A 1 68 ? -3.428 -0.979 -0.699 1.00 91.50 68 LYS A O 1
ATOM 550 N N . GLN A 1 69 ? -3.303 0.948 0.461 1.00 92.12 69 GLN A N 1
ATOM 551 C CA . GLN A 1 69 ? -3.987 0.438 1.645 1.00 92.12 69 GLN A CA 1
ATOM 552 C C . GLN A 1 69 ? -5.428 0.033 1.351 1.00 92.12 69 GLN A C 1
ATOM 554 O O . GLN A 1 69 ? -6.167 0.711 0.632 1.00 92.12 69 GLN A O 1
ATOM 559 N N . PHE A 1 70 ? -5.825 -1.076 1.958 1.00 92.75 70 PHE A N 1
ATOM 560 C CA . PHE A 1 70 ? -7.169 -1.616 1.910 1.00 92.75 70 PHE A CA 1
ATOM 561 C C . PHE A 1 70 ? -7.676 -1.791 3.338 1.00 92.75 70 PHE A C 1
ATOM 563 O O . PHE A 1 70 ? -6.986 -2.358 4.178 1.00 92.75 70 PHE A O 1
ATOM 570 N N . ASN A 1 71 ? -8.872 -1.288 3.625 1.00 90.31 71 ASN A N 1
ATOM 571 C CA . ASN A 1 71 ? -9.527 -1.518 4.903 1.00 90.31 71 ASN A CA 1
ATOM 572 C C . ASN A 1 71 ? -10.436 -2.743 4.774 1.00 90.31 71 ASN A C 1
ATOM 574 O O . ASN A 1 71 ? -11.355 -2.743 3.960 1.00 90.31 71 ASN A O 1
ATOM 578 N N . THR A 1 72 ? -10.195 -3.781 5.569 1.00 89.25 72 THR A N 1
ATOM 579 C CA . THR A 1 72 ? -11.018 -4.998 5.565 1.00 89.25 72 THR A CA 1
ATOM 580 C C . THR A 1 72 ? -12.365 -4.816 6.263 1.00 89.25 72 THR A C 1
ATOM 582 O O . THR A 1 72 ? -13.303 -5.525 5.920 1.00 89.25 72 THR A O 1
ATOM 585 N N . GLU A 1 73 ? -12.487 -3.867 7.198 1.00 89.69 73 GLU A N 1
ATOM 586 C CA . GLU A 1 73 ? -13.737 -3.556 7.905 1.00 89.69 73 GLU A CA 1
ATOM 587 C C . GLU A 1 73 ? -14.708 -2.784 7.008 1.00 89.69 73 GLU A C 1
ATOM 589 O O . GLU A 1 73 ? -15.890 -3.106 6.949 1.00 89.69 73 GLU A O 1
ATOM 594 N N . THR A 1 74 ? -14.212 -1.755 6.310 1.00 89.75 74 THR A N 1
ATOM 595 C CA . THR A 1 74 ? -15.046 -0.906 5.440 1.00 89.75 74 THR A CA 1
ATOM 596 C C . THR A 1 74 ? -15.067 -1.375 3.987 1.00 89.75 74 THR A C 1
ATOM 598 O O . THR A 1 74 ? -15.881 -0.895 3.209 1.00 89.75 74 THR A O 1
ATOM 601 N N . LEU A 1 75 ? -14.193 -2.321 3.617 1.00 89.44 75 LEU A N 1
ATOM 602 C CA . LEU A 1 75 ? -13.976 -2.814 2.250 1.00 89.44 75 LEU A CA 1
ATOM 603 C C . LEU A 1 75 ? -13.533 -1.729 1.253 1.00 89.44 75 LEU A C 1
ATOM 605 O O . LEU A 1 75 ? -13.666 -1.887 0.037 1.00 89.44 75 LEU A O 1
ATOM 609 N N . GLU A 1 76 ? -12.942 -0.646 1.754 1.00 89.50 76 GLU A N 1
ATOM 610 C CA . GLU A 1 76 ? -12.523 0.501 0.953 1.00 89.50 76 GLU A CA 1
ATOM 611 C C . GLU A 1 76 ? -11.007 0.556 0.749 1.00 89.50 76 GLU A C 1
ATOM 613 O O . GLU A 1 76 ? -10.201 0.296 1.648 1.00 89.50 76 GLU A O 1
ATOM 618 N N . THR A 1 77 ? -10.605 0.975 -0.451 1.00 89.50 77 THR A N 1
ATOM 619 C CA . THR A 1 77 ? -9.195 1.205 -0.788 1.00 89.50 77 THR A CA 1
ATOM 620 C C . THR A 1 77 ? -8.865 2.688 -0.615 1.00 89.50 77 THR A C 1
ATOM 622 O O . THR A 1 77 ? -9.384 3.526 -1.351 1.00 89.50 77 THR A O 1
ATOM 625 N N . HIS A 1 78 ? -7.971 3.031 0.310 1.00 85.81 78 HIS A N 1
ATOM 626 C CA . HIS A 1 78 ? -7.698 4.416 0.714 1.00 85.81 78 HIS A CA 1
ATOM 627 C C . HIS A 1 78 ? -6.197 4.743 0.693 1.00 85.81 78 HIS A C 1
ATOM 629 O O . HIS A 1 78 ? -5.351 3.884 0.452 1.00 85.81 78 HIS A O 1
ATOM 635 N N . GLY A 1 79 ? -5.867 6.024 0.865 1.00 84.88 79 GLY A N 1
ATOM 636 C CA . GLY A 1 79 ? -4.485 6.495 0.949 1.00 84.88 79 GLY A CA 1
ATOM 637 C C . GLY A 1 79 ? -3.754 6.625 -0.392 1.00 84.88 79 GLY A C 1
ATOM 638 O O . GLY A 1 79 ? -4.351 6.701 -1.470 1.00 84.88 79 GLY A O 1
ATOM 639 N N . HIS A 1 80 ? -2.430 6.717 -0.305 1.00 87.94 80 HIS A N 1
ATOM 640 C CA . HIS A 1 80 ? -1.539 6.871 -1.453 1.00 87.94 80 HIS A CA 1
ATOM 641 C C . HIS A 1 80 ? -1.010 5.523 -1.953 1.00 87.94 80 HIS A C 1
ATOM 643 O O . HIS A 1 80 ? -1.133 4.508 -1.274 1.00 87.94 80 HIS A O 1
ATOM 649 N N . TYR A 1 81 ? -0.404 5.532 -3.141 1.00 88.69 81 TYR A N 1
ATOM 650 C CA . TYR A 1 81 ? 0.360 4.393 -3.635 1.00 88.69 81 TYR A CA 1
ATOM 651 C C . TYR A 1 81 ? 1.780 4.405 -3.055 1.00 88.69 81 TYR A C 1
ATOM 653 O O . TYR A 1 81 ? 2.403 5.467 -2.941 1.00 88.69 81 TYR A O 1
ATOM 661 N N . TYR A 1 82 ? 2.291 3.222 -2.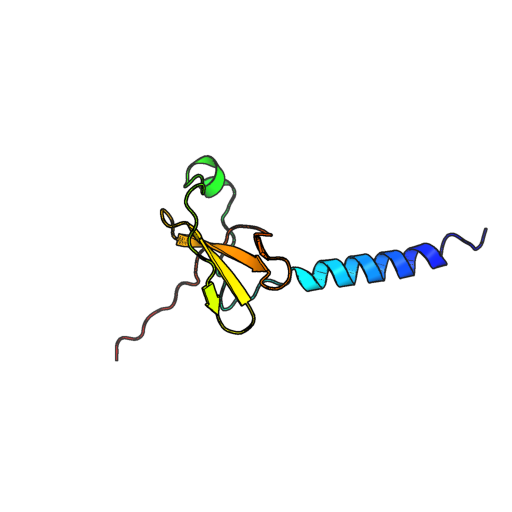736 1.00 89.81 82 TYR A N 1
ATOM 662 C CA . TYR A 1 82 ? 3.627 2.965 -2.204 1.00 89.81 82 TYR A CA 1
ATOM 663 C C . TYR A 1 82 ? 4.282 1.842 -3.007 1.00 89.81 82 TYR A C 1
ATOM 665 O O . TYR A 1 82 ? 3.616 0.885 -3.384 1.00 89.81 82 TYR A O 1
ATOM 673 N N . PHE A 1 83 ? 5.576 1.934 -3.277 1.00 87.81 83 PHE A N 1
ATOM 674 C CA . PHE A 1 83 ? 6.344 0.817 -3.812 1.00 87.81 83 PHE A CA 1
ATOM 675 C C . PHE A 1 83 ? 6.669 -0.186 -2.700 1.00 87.81 83 PHE A C 1
ATOM 677 O O . PHE A 1 83 ? 6.840 0.230 -1.549 1.00 87.81 83 PHE A O 1
ATOM 684 N N . PRO A 1 84 ? 6.757 -1.490 -3.015 1.00 85.00 84 PRO A N 1
ATOM 685 C CA . PRO A 1 84 ? 7.184 -2.489 -2.045 1.00 85.00 84 PRO A CA 1
ATOM 686 C C . PRO A 1 84 ? 8.595 -2.169 -1.519 1.00 85.00 84 PRO A C 1
ATOM 688 O O . PRO A 1 84 ? 9.401 -1.558 -2.233 1.00 85.00 84 PRO A O 1
ATOM 691 N N . PRO A 1 85 ? 8.912 -2.538 -0.268 1.00 85.25 85 PRO A N 1
ATOM 692 C CA . PRO A 1 85 ? 10.255 -2.373 0.269 1.00 85.25 85 PRO A CA 1
ATOM 693 C C . PRO A 1 85 ? 11.253 -3.237 -0.515 1.00 85.25 85 PRO A C 1
ATOM 695 O O . PRO A 1 85 ? 10.946 -4.356 -0.922 1.00 85.25 85 PRO A O 1
ATOM 698 N N . ILE A 1 86 ? 12.466 -2.722 -0.716 1.00 80.62 86 ILE A N 1
ATOM 699 C CA . ILE A 1 86 ? 13.550 -3.475 -1.355 1.00 80.62 86 ILE A CA 1
ATOM 700 C C . ILE A 1 86 ? 14.117 -4.435 -0.307 1.00 80.62 86 ILE A C 1
ATOM 702 O O . ILE A 1 86 ? 14.919 -4.035 0.537 1.00 80.62 86 ILE A O 1
ATOM 706 N N . ILE A 1 87 ? 13.677 -5.690 -0.341 1.00 79.12 87 ILE A N 1
ATOM 707 C CA . ILE A 1 87 ? 14.211 -6.751 0.513 1.00 79.12 87 ILE A CA 1
ATOM 708 C C . ILE A 1 87 ? 15.422 -7.339 -0.214 1.00 79.12 87 ILE A C 1
ATOM 710 O O . ILE A 1 87 ? 15.287 -7.866 -1.317 1.00 79.12 87 ILE A O 1
ATOM 714 N N . LYS A 1 88 ? 16.622 -7.214 0.363 1.00 73.19 88 LYS A N 1
ATOM 715 C CA . LYS A 1 88 ? 17.784 -7.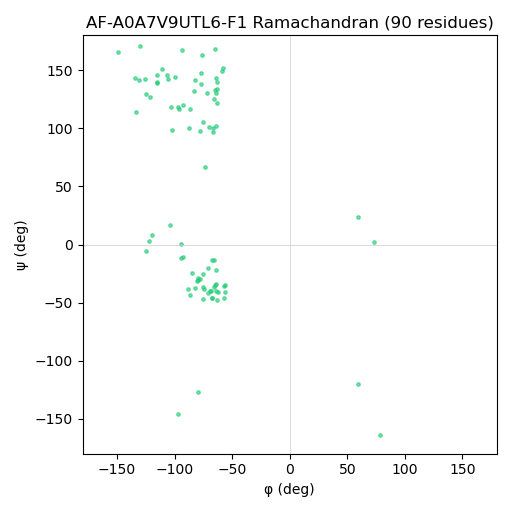961 -0.129 1.00 73.19 88 LYS A CA 1
ATOM 716 C C . LYS A 1 88 ? 17.613 -9.397 0.342 1.00 73.19 88 LYS A C 1
ATOM 718 O O . LYS A 1 88 ? 17.750 -9.670 1.529 1.00 73.19 88 LYS A O 1
ATOM 723 N N . GLU A 1 89 ? 17.249 -10.282 -0.571 1.00 74.06 89 GLU A N 1
ATOM 724 C CA . GLU A 1 89 ? 17.206 -11.71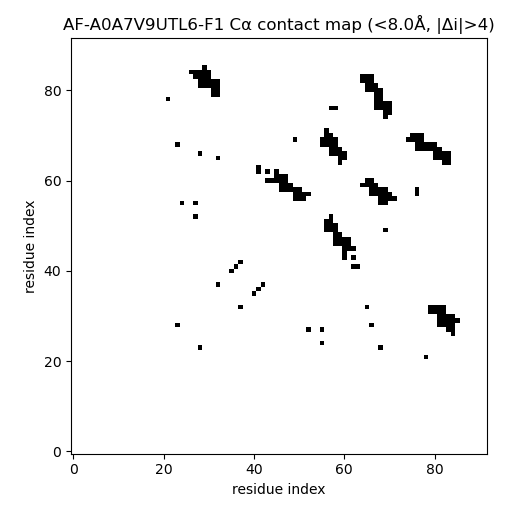3 -0.299 1.00 74.06 89 GLU A CA 1
ATOM 725 C C . GLU A 1 89 ? 18.654 -12.204 -0.152 1.00 74.06 89 GLU A C 1
ATOM 727 O O . GLU A 1 89 ? 19.383 -12.324 -1.140 1.00 74.06 89 GLU A O 1
ATOM 732 N N . GLU A 1 90 ? 19.116 -12.402 1.087 1.00 68.94 90 GLU A N 1
ATOM 733 C CA . GLU A 1 90 ? 20.348 -13.151 1.338 1.00 68.94 90 GLU A CA 1
ATOM 734 C C . GLU A 1 90 ? 20.081 -14.600 0.937 1.00 68.94 90 GLU A C 1
ATOM 736 O O . GLU A 1 90 ? 19.459 -15.373 1.660 1.00 68.94 90 GLU A O 1
ATOM 741 N N . ARG A 1 91 ? 20.486 -14.929 -0.290 1.00 60.06 91 ARG A N 1
ATOM 742 C CA . ARG A 1 91 ? 20.456 -16.283 -0.831 1.00 60.06 91 ARG A CA 1
ATOM 743 C C . ARG A 1 91 ? 21.414 -17.142 0.003 1.00 60.06 91 ARG A C 1
ATOM 745 O O . ARG A 1 91 ? 22.626 -17.016 -0.158 1.00 60.06 91 ARG A O 1
ATOM 752 N N . SER A 1 92 ? 20.842 -17.943 0.902 1.00 56.38 92 SER A N 1
ATOM 753 C CA . SER A 1 92 ? 21.511 -18.989 1.687 1.00 56.38 92 SER A CA 1
ATOM 754 C C . SER A 1 92 ? 22.030 -20.117 0.809 1.00 56.38 92 SER A C 1
ATOM 756 O O . SER A 1 92 ? 21.239 -20.543 -0.069 1.00 56.38 92 SER A O 1
#

Sequence (92 aa):
MATTLLLNKFQRLIFKKANWKNEVDRIVFGQKVGLITKLFGCWHDNISRPFTQGKSAYRSCLNCGAMKQFNTETLETHGHYYFPPIIKEERS

pLDDT: mean 77.63, std 13.83, range [49.72, 93.75]

Mean predicted aligned error: 10.34 Å